Protein AF-A0A2E2WYE9-F1 (afdb_monomer)

Solvent-accessible surface area (backbone atoms only — not comparable to full-atom values): 9326 Å² total; per-residue (Å²): 140,67,88,74,77,68,63,58,45,78,46,73,46,96,88,70,49,75,46,76,48,35,42,72,56,52,25,68,76,68,72,50,95,60,62,65,81,77,67,80,80,72,63,53,68,22,22,77,49,75,68,83,72,83,58,70,44,36,25,30,53,32,15,28,46,72,69,54,46,51,49,45,43,57,40,13,55,72,73,75,37,54,60,48,56,38,39,53,51,14,30,51,52,48,38,51,53,33,59,74,57,74,62,66,63,64,71,58,87,77,58,86,47,81,32,86,47,71,46,70,30,81,31,34,44,93,75,45,44,40,62,38,47,52,49,45,8,62,46,28,71,41,36,45,19,33,32,41,49,55,20,32,54,51,43,38,50,51,46,52,53,38,52,74,70,75,97

Nearest PDB structures (foldseek):
  6oyf-assembly1_A  TM=3.005E-01  e=1.727E-01  Eleftheria terrae
  4zxw-assembly1_A  TM=5.023E-01  e=1.834E+00  Streptomyces globisporus
  6p4u-assembly1_A  TM=3.098E-01  e=2.879E-01  Eleftheria terrae
  4jn3-assembly1_A  TM=2.679E-01  e=2.092E-01  Streptomyces coelicolor A3(2)
  6p3i-assembly1_A  TM=2.869E-01  e=4.798E-01  Eleftheria terrae

pLDDT: mean 85.87, std 17.27, range [34.31, 98.69]

Radius of gyration: 19.69 Å; Cα contacts (8 Å, |Δi|>4): 242; chains: 1; bounding box: 48×43×60 Å

Foldseek 3Di:
DDLDQPQWDWDQDPVRDTDIDGQVVVCVVPVDPDGVSPDRPDAAAQQAHADPPDDQKHKHKFADAPVLVVLLCVLCVVVPHDSLRLLLVLLVVVLVVCVVVVVQAEADDFDDRPHPDIDMHMAGVVVCSSVSQVSQCVRHVHTSNRSSVVSSVVSSVVSVVVVVVVD

Sequence (167 aa):
DDGGRAVEVELRARDGNRFVVSGDRFRREFGLRSNWFGVAYGPPDAGSAFPDPQVDEYRVTTGYSVEDLASIQAAADHLQMTTPEFQRAAVWVVAFLVNLSGGATNPVDAPVVTGSEKVTTAYFAAAGDQQVMEQVAAGFGLNGAEAQAVSVTLLVFLVGLARAAGR

Secondary structure (DSSP, 8-state):
--S---SEEEEE-TTS-EEEEEHHHHHHHHT-SS-STT---SS-B-SSS--SS--SEEEEEEEE-HHHHHHHHHHHHHTT--HHHHHHHHHHHHHHHHHHTTT-----PPPP-B-SEEEEEEEEGGGTHHHHHHHHHHHHT--HHHHHHHHHHHHHHHHHHHHHTT-

Structure (mmCIF, N/CA/C/O backbone):
data_AF-A0A2E2WYE9-F1
#
_entry.id   AF-A0A2E2WYE9-F1
#
loop_
_atom_site.group_PDB
_atom_site.id
_atom_site.type_symbol
_atom_site.label_atom_id
_atom_site.label_alt_id
_atom_site.label_comp_id
_atom_site.label_asym_id
_atom_site.label_entity_id
_atom_site.label_seq_id
_atom_site.pdbx_PDB_ins_code
_atom_site.Cartn_x
_atom_site.Cartn_y
_atom_site.Cartn_z
_atom_site.occupancy
_atom_site.B_iso_or_equiv
_atom_site.auth_seq_id
_atom_site.auth_comp_id
_atom_site.auth_asym_id
_atom_site.auth_atom_id
_atom_site.pdbx_PDB_model_num
ATOM 1 N N . ASP A 1 1 ? -1.906 16.122 -11.188 1.00 38.25 1 ASP A N 1
ATOM 2 C CA . ASP A 1 1 ? -0.595 16.764 -11.062 1.00 38.25 1 ASP A CA 1
ATOM 3 C C . ASP A 1 1 ? 0.446 15.823 -10.532 1.00 38.25 1 ASP A C 1
ATOM 5 O O . ASP A 1 1 ? 0.305 15.325 -9.431 1.00 38.25 1 ASP A O 1
ATOM 9 N N . ASP A 1 2 ? 1.536 15.537 -11.208 1.00 36.12 2 ASP A N 1
ATOM 10 C CA . ASP A 1 2 ? 1.868 15.545 -12.626 1.00 36.12 2 ASP A CA 1
ATOM 11 C C . ASP A 1 2 ? 3.173 14.759 -12.600 1.00 36.12 2 ASP A C 1
ATOM 13 O O . ASP A 1 2 ? 4.111 15.172 -11.917 1.00 36.12 2 ASP A O 1
ATOM 17 N N . GLY A 1 3 ? 3.221 13.583 -13.233 1.00 34.31 3 GLY A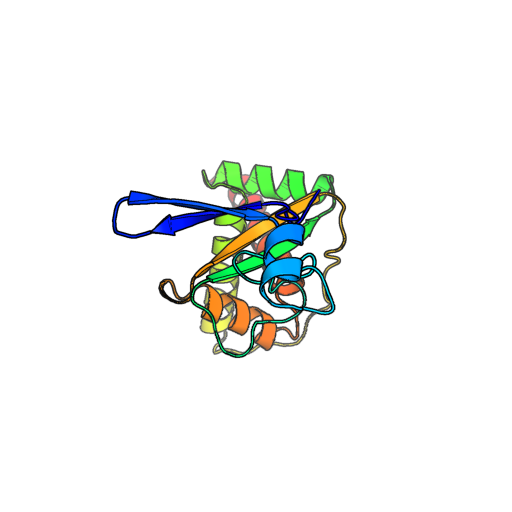 N 1
ATOM 18 C CA . GLY A 1 3 ? 4.491 12.893 -13.446 1.00 34.31 3 GLY A CA 1
ATOM 19 C C . GLY A 1 3 ? 5.407 13.891 -14.136 1.00 34.31 3 GLY A C 1
ATOM 20 O O . GLY A 1 3 ? 5.160 14.238 -15.292 1.00 34.31 3 GLY A O 1
ATOM 21 N N . GLY A 1 4 ? 6.340 14.457 -13.365 1.00 38.00 4 GLY A N 1
ATOM 22 C CA . GLY A 1 4 ? 6.997 15.710 -13.697 1.00 38.00 4 GLY A CA 1
ATOM 23 C C . GLY A 1 4 ? 7.644 15.587 -15.061 1.00 38.00 4 GLY A C 1
ATOM 24 O O . GLY A 1 4 ? 8.626 14.866 -15.226 1.00 38.00 4 GLY A O 1
ATOM 25 N N . ARG A 1 5 ? 7.064 16.260 -16.057 1.00 50.09 5 ARG A N 1
ATOM 26 C CA . ARG A 1 5 ? 7.632 16.321 -17.398 1.00 50.09 5 ARG A CA 1
ATOM 27 C C . ARG A 1 5 ? 8.907 17.136 -17.281 1.00 50.09 5 ARG A C 1
ATOM 29 O O . ARG A 1 5 ? 8.854 18.360 -17.186 1.00 50.09 5 ARG A O 1
ATOM 36 N N . ALA A 1 6 ? 10.046 16.461 -17.230 1.00 51.44 6 ALA A N 1
ATOM 37 C CA . ALA A 1 6 ? 11.320 17.147 -17.198 1.00 51.44 6 ALA A CA 1
ATOM 38 C C . ALA A 1 6 ? 11.529 17.813 -18.570 1.00 51.44 6 ALA A C 1
ATOM 40 O O . ALA A 1 6 ? 11.652 17.157 -19.600 1.00 51.44 6 ALA A O 1
ATOM 41 N N . VAL A 1 7 ? 11.475 19.144 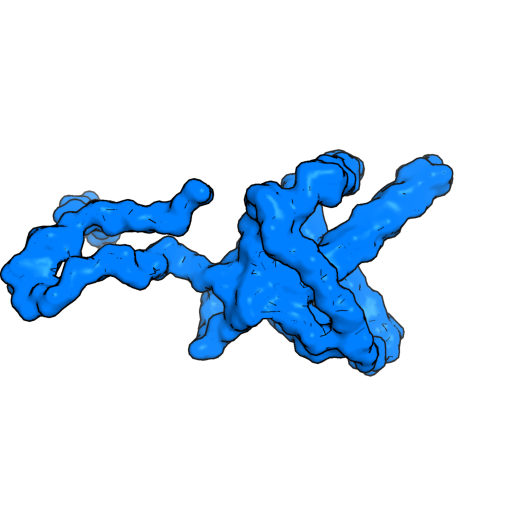-18.593 1.00 57.06 7 VAL A N 1
ATOM 42 C CA . VAL A 1 7 ? 11.802 19.959 -19.778 1.00 57.06 7 VAL A CA 1
ATOM 43 C C . VAL A 1 7 ? 13.324 20.095 -19.907 1.00 57.06 7 VAL A C 1
ATOM 45 O O . VAL A 1 7 ? 13.869 20.196 -21.010 1.00 57.06 7 VAL A O 1
ATOM 48 N N . GLU A 1 8 ? 14.005 20.021 -18.762 1.00 63.75 8 GLU A N 1
ATOM 49 C CA . GLU A 1 8 ? 15.445 20.126 -18.593 1.00 63.75 8 GLU A CA 1
ATOM 50 C C . GLU A 1 8 ? 15.918 19.095 -17.560 1.00 63.75 8 GLU A C 1
ATOM 52 O O . GLU A 1 8 ? 15.282 18.912 -16.521 1.00 63.75 8 GLU A O 1
ATOM 57 N N . VAL A 1 9 ? 17.030 18.416 -17.848 1.00 65.06 9 VAL A N 1
ATOM 58 C CA . VAL A 1 9 ? 17.722 17.529 -16.902 1.00 65.06 9 VAL A CA 1
ATOM 59 C C . VAL A 1 9 ? 19.055 18.160 -16.545 1.00 65.06 9 VAL A C 1
ATOM 61 O O . VAL A 1 9 ? 19.885 18.386 -17.426 1.00 65.06 9 VAL A O 1
ATOM 64 N N . GLU A 1 10 ? 19.284 18.418 -15.260 1.00 66.56 10 GLU A N 1
ATOM 65 C CA . GLU A 1 10 ? 20.613 18.766 -14.759 1.00 66.56 10 GLU A CA 1
ATOM 66 C C . GLU A 1 10 ? 21.382 17.476 -14.453 1.00 66.56 10 GLU A C 1
ATOM 68 O O . GLU A 1 10 ? 21.074 16.746 -13.511 1.00 66.56 10 GLU A O 1
ATOM 73 N N . LEU A 1 11 ? 22.392 17.186 -15.268 1.00 66.69 11 LEU A N 1
ATOM 74 C CA . LEU A 1 11 ? 23.319 16.087 -15.043 1.00 66.69 11 LEU A CA 1
ATOM 75 C C . LEU A 1 11 ? 24.523 16.618 -14.275 1.00 66.69 11 LEU A C 1
ATOM 77 O O . LEU A 1 11 ? 25.218 17.525 -14.739 1.00 66.69 11 LEU A O 1
ATOM 81 N N . ARG A 1 12 ? 24.788 16.032 -13.106 1.00 66.38 12 ARG A N 1
ATOM 82 C CA . ARG A 1 12 ? 25.970 16.347 -12.304 1.00 66.38 12 ARG A CA 1
ATOM 83 C C . ARG A 1 12 ? 27.026 15.269 -12.503 1.00 66.38 12 ARG A C 1
ATOM 85 O O . ARG A 1 12 ? 26.850 14.127 -12.084 1.00 66.38 12 ARG A O 1
ATOM 92 N N . ALA A 1 13 ? 28.121 15.638 -13.149 1.00 67.38 13 ALA A N 1
ATOM 93 C CA . ALA A 1 13 ? 29.269 14.769 -13.328 1.00 67.38 13 ALA A CA 1
ATOM 94 C C . ALA A 1 13 ? 30.062 14.634 -12.013 1.00 67.38 13 ALA A C 1
ATOM 96 O O . ALA A 1 13 ? 29.983 15.475 -11.111 1.00 67.38 13 ALA A O 1
ATOM 97 N N . ARG A 1 14 ? 30.823 13.537 -11.883 1.00 64.00 14 ARG A N 1
ATOM 98 C CA . ARG A 1 14 ? 31.614 13.222 -10.674 1.00 64.00 14 ARG A CA 1
ATOM 99 C C . ARG A 1 14 ? 32.715 14.248 -10.378 1.00 64.00 14 ARG A C 1
ATOM 101 O O . ARG A 1 14 ? 33.166 14.334 -9.244 1.00 64.00 14 ARG A O 1
ATOM 108 N N . ASP A 1 15 ? 33.119 15.020 -11.380 1.00 77.38 15 ASP A N 1
ATOM 109 C CA . ASP A 1 15 ? 34.065 16.139 -11.288 1.00 77.38 15 ASP A CA 1
ATOM 110 C C . ASP A 1 15 ? 33.416 17.443 -10.775 1.00 77.38 15 ASP A C 1
ATOM 112 O O . ASP A 1 15 ? 34.090 18.460 -10.628 1.00 77.38 15 ASP A O 1
ATOM 116 N N . GLY A 1 16 ? 32.112 17.424 -10.481 1.00 68.00 16 GLY A N 1
ATOM 117 C CA . GLY A 1 16 ? 31.356 18.584 -10.020 1.00 68.00 16 GLY A CA 1
ATOM 118 C C . GLY A 1 16 ? 30.780 19.446 -11.143 1.00 68.00 16 GLY A C 1
ATOM 119 O O . GLY A 1 16 ? 30.030 20.378 -10.836 1.00 68.00 16 GLY A O 1
ATOM 120 N N . ASN A 1 17 ? 31.059 19.122 -12.411 1.00 68.38 17 ASN A N 1
ATOM 121 C CA . ASN A 1 17 ? 30.474 19.822 -13.546 1.00 68.38 17 ASN A CA 1
ATOM 122 C C . ASN A 1 17 ? 28.975 19.538 -13.646 1.00 68.38 17 ASN A C 1
ATOM 124 O O . ASN A 1 17 ? 28.499 18.432 -13.381 1.00 68.38 17 ASN A O 1
ATOM 128 N N . ARG A 1 18 ? 28.225 20.568 -14.032 1.00 68.50 18 ARG A N 1
ATOM 129 C CA . ARG A 1 18 ? 26.775 20.510 -14.215 1.00 68.50 18 ARG A CA 1
ATOM 130 C C . ARG A 1 18 ? 26.467 20.808 -15.667 1.00 68.50 18 ARG A C 1
ATOM 132 O O . ARG A 1 18 ? 26.916 21.825 -16.194 1.00 68.50 18 ARG A O 1
ATOM 139 N N . PHE A 1 19 ? 25.686 19.943 -16.293 1.00 65.62 19 PHE A N 1
ATOM 140 C CA . PHE A 1 19 ? 25.225 20.137 -17.659 1.00 65.62 19 PHE A CA 1
ATOM 141 C C . PHE A 1 19 ? 23.707 20.084 -17.672 1.00 65.62 19 PHE A C 1
ATOM 143 O O . PHE A 1 19 ? 23.114 19.110 -17.217 1.00 65.62 19 PHE A O 1
ATOM 150 N N . VAL A 1 20 ? 23.085 21.140 -18.192 1.00 64.19 20 VAL A N 1
ATOM 151 C CA . VAL A 1 20 ? 21.636 21.193 -18.379 1.00 64.19 20 VAL A CA 1
ATOM 152 C C . VAL A 1 20 ? 21.325 20.717 -19.791 1.00 64.19 20 VAL A C 1
ATOM 154 O O . VAL A 1 20 ? 21.721 21.346 -20.778 1.00 64.19 20 VAL A O 1
ATOM 157 N N . VAL A 1 21 ? 20.630 19.588 -19.887 1.00 63.66 21 VAL A N 1
ATOM 158 C CA . VAL A 1 21 ? 20.176 19.010 -21.150 1.00 63.66 21 VAL A CA 1
ATOM 159 C C . VAL A 1 21 ? 18.690 19.302 -21.299 1.00 63.66 21 VAL A C 1
ATOM 161 O O . VAL A 1 21 ? 17.862 18.726 -20.596 1.00 63.66 21 VAL A O 1
ATOM 164 N N . SER A 1 22 ? 18.342 20.194 -22.226 1.00 65.19 22 SER A N 1
ATOM 165 C CA . SER A 1 22 ? 16.951 20.391 -22.640 1.00 65.19 22 SER A CA 1
ATOM 166 C C . SER A 1 22 ? 16.592 19.436 -23.776 1.00 65.19 22 SER A C 1
ATOM 168 O O . SER A 1 22 ? 17.438 19.075 -24.606 1.00 65.19 22 SER A O 1
ATOM 170 N N . GLY A 1 23 ? 15.326 19.020 -23.847 1.00 60.94 23 GLY A N 1
ATOM 171 C CA . GLY A 1 23 ? 14.906 18.059 -24.871 1.00 60.94 23 GLY A CA 1
ATOM 172 C C . GLY A 1 23 ? 15.011 18.515 -26.305 1.00 60.94 23 GLY A C 1
ATOM 173 O O . GLY A 1 23 ? 15.354 17.707 -27.170 1.00 60.94 23 GLY A O 1
ATOM 174 N N . ASP A 1 24 ? 14.861 19.809 -26.550 1.00 63.78 24 ASP A N 1
ATOM 175 C CA . ASP A 1 24 ? 15.048 20.354 -27.886 1.00 63.78 24 ASP A CA 1
ATOM 176 C C . ASP A 1 24 ? 16.516 20.416 -28.316 1.00 63.78 24 ASP A C 1
ATOM 178 O O . ASP A 1 24 ? 16.805 20.244 -29.505 1.00 63.78 24 ASP A O 1
ATOM 182 N N . ARG A 1 25 ? 17.446 20.635 -27.374 1.00 62.38 25 ARG A N 1
ATOM 183 C CA . ARG A 1 25 ? 18.887 20.685 -27.665 1.00 62.38 25 ARG A CA 1
ATOM 184 C C . ARG A 1 25 ? 19.426 19.295 -27.985 1.00 62.38 25 ARG A C 1
ATOM 186 O O . ARG A 1 25 ? 20.051 19.122 -29.027 1.00 62.38 25 ARG A O 1
ATOM 193 N N . PHE A 1 26 ? 19.086 18.307 -27.157 1.00 60.66 26 PHE A N 1
ATOM 194 C CA . PHE A 1 26 ? 19.488 16.914 -27.358 1.00 60.66 26 PHE A CA 1
ATOM 195 C C . PHE A 1 26 ? 18.944 16.339 -28.674 1.00 60.66 26 PHE A C 1
ATOM 197 O O . PHE A 1 26 ? 19.686 15.731 -29.442 1.00 60.66 26 PHE A O 1
ATOM 204 N N . ARG A 1 27 ? 17.669 16.605 -29.005 1.00 66.62 27 ARG A N 1
ATOM 205 C CA . ARG A 1 27 ? 17.093 16.194 -30.297 1.00 66.62 27 ARG A CA 1
ATOM 206 C C . ARG A 1 27 ? 17.928 16.699 -31.474 1.00 66.62 27 ARG A C 1
ATOM 208 O O . ARG A 1 27 ? 18.189 15.946 -32.408 1.00 66.62 27 ARG A O 1
ATOM 215 N N . ARG A 1 28 ? 18.299 17.982 -31.441 1.00 63.19 28 ARG A N 1
ATOM 216 C CA . ARG A 1 28 ? 19.007 18.651 -32.537 1.00 63.19 28 ARG A CA 1
ATOM 217 C C . ARG A 1 28 ? 20.449 18.156 -32.673 1.00 63.19 28 ARG A C 1
ATOM 219 O O . ARG A 1 28 ? 20.936 18.046 -33.790 1.00 63.19 28 ARG A O 1
ATOM 226 N N . GLU A 1 29 ? 21.091 17.838 -31.553 1.00 64.44 29 GLU A N 1
ATOM 227 C CA . GLU A 1 29 ? 22.465 17.329 -31.500 1.00 64.44 29 GLU A CA 1
ATOM 228 C C . GLU A 1 29 ? 22.578 15.870 -31.972 1.00 64.44 29 GLU A C 1
ATOM 230 O O . GLU A 1 29 ? 23.530 15.528 -32.668 1.00 64.44 29 GLU A O 1
ATOM 235 N N . PHE A 1 30 ? 21.575 15.031 -31.684 1.00 59.19 30 PHE A N 1
ATOM 236 C CA . PHE A 1 30 ? 21.597 13.594 -32.000 1.00 59.19 30 PHE A CA 1
ATOM 237 C C . PHE A 1 30 ? 20.658 13.172 -33.146 1.00 59.19 30 PHE A C 1
ATOM 239 O O . PHE A 1 30 ? 20.489 11.981 -33.400 1.00 59.19 30 PHE A O 1
ATOM 246 N N . GLY A 1 31 ? 20.032 14.121 -33.849 1.00 55.06 31 GLY A N 1
ATOM 247 C CA . GLY A 1 31 ? 19.204 13.840 -35.032 1.00 55.06 31 GLY A CA 1
ATOM 248 C C . GLY A 1 31 ? 17.969 12.970 -34.758 1.00 55.06 31 GLY A C 1
ATOM 249 O O . GLY A 1 31 ? 17.511 12.241 -35.639 1.00 55.06 31 GLY A O 1
ATOM 250 N N . LEU A 1 32 ? 17.435 13.015 -33.535 1.00 62.53 32 LEU A N 1
ATOM 251 C CA . LEU A 1 32 ? 16.320 12.163 -33.122 1.00 62.53 32 LEU A CA 1
ATOM 252 C C . LEU A 1 32 ? 14.987 12.649 -33.709 1.00 62.53 32 LEU A C 1
ATOM 254 O O . LEU A 1 32 ? 14.733 13.846 -33.844 1.00 62.53 32 LEU A O 1
ATOM 258 N N . ARG A 1 33 ? 14.096 11.704 -34.033 1.00 53.69 33 ARG A N 1
ATOM 259 C CA . ARG A 1 33 ? 12.768 12.002 -34.609 1.00 53.69 33 ARG A CA 1
ATOM 260 C C . ARG A 1 33 ? 11.743 12.491 -33.581 1.00 53.69 33 ARG A C 1
ATOM 262 O O . ARG A 1 33 ? 10.747 13.096 -33.969 1.00 53.69 33 ARG A O 1
ATOM 269 N N . SER A 1 34 ? 11.993 12.270 -32.292 1.00 55.44 34 SER A N 1
ATOM 270 C CA . SER A 1 34 ? 11.086 12.632 -31.201 1.00 55.44 34 SER A CA 1
ATOM 271 C C . SER A 1 34 ? 11.862 13.267 -30.055 1.00 55.44 34 SER A C 1
ATOM 273 O O . SER A 1 34 ? 12.982 12.862 -29.749 1.00 55.44 34 SER A O 1
ATOM 275 N N . ASN A 1 35 ? 11.259 14.271 -29.423 1.00 53.59 35 ASN A N 1
ATOM 276 C CA . ASN A 1 35 ? 11.748 14.800 -28.156 1.00 53.59 35 ASN A CA 1
ATOM 277 C C . ASN A 1 35 ? 11.518 13.742 -27.062 1.00 53.59 35 ASN A C 1
ATOM 279 O O . ASN A 1 35 ? 10.502 13.048 -27.087 1.00 53.59 35 ASN A O 1
ATOM 283 N N . TRP A 1 36 ? 12.429 13.626 -26.092 1.00 52.66 36 TRP A N 1
ATOM 284 C CA . TRP A 1 36 ? 12.371 12.630 -25.007 1.00 52.66 36 TRP A CA 1
ATOM 285 C C . TRP A 1 36 ? 11.244 12.872 -23.983 1.00 52.66 36 TRP A C 1
ATOM 287 O O . TRP A 1 36 ? 11.249 12.285 -22.909 1.00 52.66 36 TRP A O 1
ATOM 297 N N . PHE A 1 37 ? 10.230 13.672 -24.328 1.00 46.69 37 PHE A N 1
ATOM 298 C CA . PHE A 1 37 ? 9.075 14.033 -23.497 1.00 46.69 37 PHE A CA 1
ATOM 299 C C . PHE A 1 37 ? 8.225 12.846 -22.997 1.00 46.69 37 PHE A C 1
ATOM 301 O O . PHE A 1 37 ? 7.263 13.064 -22.266 1.00 46.69 37 PHE A O 1
ATOM 308 N N . GLY A 1 38 ? 8.539 11.614 -23.408 1.00 45.62 38 GLY A N 1
ATOM 309 C CA . GLY A 1 38 ? 7.903 10.382 -22.936 1.00 45.62 38 GLY A CA 1
ATOM 310 C C . GLY A 1 38 ? 8.755 9.547 -21.975 1.00 45.62 38 GLY A C 1
ATOM 311 O O . GLY A 1 38 ? 8.315 8.473 -21.581 1.00 45.62 38 GLY A O 1
ATOM 312 N N . VAL A 1 39 ? 9.965 9.988 -21.611 1.00 45.78 39 VAL A N 1
ATOM 313 C CA . VAL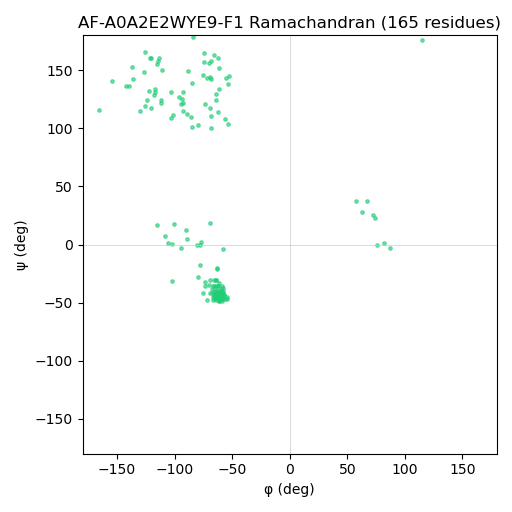 A 1 39 ? 10.782 9.269 -20.626 1.00 45.78 39 VAL A CA 1
ATOM 314 C C . VAL A 1 39 ? 10.270 9.629 -19.235 1.00 45.78 39 VAL A C 1
ATOM 316 O O . VAL A 1 39 ? 10.538 10.717 -18.727 1.00 45.78 39 VAL A O 1
ATOM 319 N N . ALA A 1 40 ? 9.510 8.718 -18.628 1.00 50.12 40 ALA A N 1
ATOM 320 C CA . ALA A 1 40 ? 9.215 8.784 -17.205 1.00 50.12 40 ALA A CA 1
ATOM 321 C C . ALA A 1 40 ? 10.542 8.655 -16.443 1.00 50.12 40 ALA A C 1
ATOM 323 O O . ALA A 1 40 ? 11.221 7.635 -16.534 1.00 50.12 40 ALA A O 1
ATOM 324 N N . TYR A 1 41 ? 10.947 9.721 -15.754 1.00 54.56 41 TYR A N 1
ATOM 325 C CA . TYR A 1 41 ? 12.125 9.707 -14.897 1.00 54.56 41 TYR A CA 1
ATOM 326 C C . TYR A 1 41 ? 11.707 9.361 -13.467 1.00 54.56 41 TYR A C 1
ATOM 328 O O . TYR A 1 41 ? 10.787 9.972 -12.922 1.00 54.56 41 TYR A O 1
ATOM 336 N N . GLY A 1 42 ? 12.408 8.404 -12.861 1.00 70.06 42 GLY A N 1
ATOM 337 C CA . GLY A 1 42 ? 12.140 7.909 -11.514 1.00 70.06 42 GLY A CA 1
ATOM 338 C C . GLY A 1 42 ? 11.701 6.441 -11.491 1.00 70.06 42 GLY A C 1
ATOM 339 O O . GLY A 1 42 ? 11.576 5.818 -12.545 1.00 70.06 42 GLY A O 1
ATOM 340 N N . PRO A 1 43 ? 11.506 5.879 -10.289 1.00 85.81 43 PRO A N 1
ATOM 341 C CA . PRO A 1 43 ? 11.014 4.517 -10.107 1.00 85.81 43 PRO A CA 1
ATOM 342 C C . PRO A 1 43 ? 9.700 4.293 -10.874 1.00 85.81 43 PRO A C 1
ATOM 344 O O . PRO A 1 43 ? 8.844 5.186 -10.848 1.00 85.81 43 PRO A O 1
ATOM 347 N N . PRO A 1 44 ? 9.516 3.141 -11.543 1.00 90.62 44 PRO A N 1
ATOM 348 C CA . PRO A 1 44 ? 8.273 2.835 -12.244 1.00 90.62 44 PRO A CA 1
ATOM 349 C C . PRO A 1 44 ? 7.088 2.783 -11.272 1.00 90.62 44 PRO A C 1
ATOM 351 O O . PRO A 1 44 ? 7.250 2.449 -10.097 1.00 90.62 44 PRO A O 1
ATOM 354 N N . ASP A 1 45 ? 5.894 3.097 -11.773 1.00 93.50 45 ASP A N 1
ATOM 355 C CA . ASP A 1 45 ? 4.644 2.911 -11.035 1.00 93.50 45 ASP A CA 1
ATOM 356 C C . ASP A 1 45 ? 4.092 1.506 -11.308 1.00 93.50 45 ASP A C 1
ATOM 358 O O . ASP A 1 45 ? 3.678 1.190 -12.424 1.00 93.50 45 ASP A O 1
ATOM 362 N N . ALA A 1 46 ? 4.106 0.670 -10.278 1.00 96.62 46 ALA A N 1
ATOM 363 C CA . ALA A 1 46 ? 3.643 -0.706 -10.271 1.00 96.62 46 ALA A CA 1
ATOM 364 C C . ALA A 1 46 ? 2.155 -0.846 -9.903 1.00 96.62 46 ALA A C 1
ATOM 366 O O . ALA A 1 46 ? 1.688 -1.948 -9.616 1.00 96.62 46 ALA A O 1
ATOM 367 N N . GLY A 1 47 ? 1.392 0.254 -9.886 1.00 96.12 47 GLY A N 1
ATOM 368 C CA . GLY A 1 47 ? -0.023 0.227 -9.521 1.00 96.12 47 GLY A CA 1
ATOM 369 C C . GLY A 1 47 ? -0.865 -0.696 -10.406 1.00 96.12 47 GLY A C 1
ATOM 370 O O . GLY A 1 47 ? -1.738 -1.385 -9.895 1.00 96.12 47 GLY A O 1
ATOM 371 N N . SER A 1 48 ? -0.575 -0.761 -11.710 1.00 95.88 48 SER A N 1
ATOM 372 C CA . SER A 1 48 ? -1.324 -1.598 -12.668 1.00 95.88 48 SER A CA 1
ATOM 373 C C . SER A 1 48 ? -0.617 -2.898 -13.057 1.00 95.88 48 SER A C 1
ATOM 375 O O . SER A 1 48 ? -1.284 -3.895 -13.320 1.00 95.88 48 SER A O 1
ATOM 377 N N . ALA A 1 49 ? 0.716 -2.904 -13.088 1.00 96.00 49 ALA A N 1
ATOM 378 C CA . ALA A 1 49 ? 1.526 -4.072 -13.410 1.00 96.00 49 ALA A CA 1
ATOM 379 C C . ALA A 1 49 ? 2.907 -3.944 -12.763 1.00 96.00 49 ALA A C 1
ATOM 381 O O . ALA A 1 49 ? 3.490 -2.860 -12.765 1.00 96.00 49 ALA A O 1
ATOM 382 N N . PHE A 1 50 ? 3.438 -5.049 -12.243 1.00 96.88 50 PHE A N 1
ATOM 383 C CA . PHE A 1 50 ? 4.782 -5.068 -11.672 1.00 96.88 50 PHE A CA 1
ATOM 384 C C . PHE A 1 50 ? 5.855 -4.976 -12.770 1.00 96.88 50 PHE A C 1
ATOM 386 O O . PHE A 1 50 ? 5.661 -5.531 -13.855 1.00 96.88 50 PHE A O 1
ATOM 393 N N . PRO A 1 51 ? 6.977 -4.274 -12.523 1.00 92.56 51 PRO A N 1
ATOM 394 C CA . PRO A 1 51 ? 8.095 -4.228 -13.460 1.00 92.56 51 PRO A CA 1
ATOM 395 C C . PRO A 1 51 ? 8.707 -5.615 -13.694 1.00 92.56 51 PRO A C 1
ATOM 397 O O . PRO A 1 51 ? 9.004 -6.332 -12.743 1.00 92.56 51 PRO A O 1
ATOM 400 N N . ASP A 1 52 ? 8.958 -5.949 -14.960 1.00 89.38 52 ASP A N 1
ATOM 401 C CA . ASP A 1 52 ? 9.736 -7.118 -15.377 1.00 89.38 52 ASP A CA 1
ATOM 402 C C . ASP A 1 52 ? 10.802 -6.657 -16.392 1.00 89.38 52 ASP A C 1
ATOM 404 O O . ASP A 1 52 ? 10.441 -6.151 -17.464 1.00 89.38 52 ASP A O 1
ATOM 408 N N . PRO A 1 53 ? 12.110 -6.743 -16.072 1.00 89.44 53 PRO A N 1
ATOM 409 C CA . PRO A 1 53 ? 12.706 -7.367 -14.883 1.00 89.44 53 PRO A CA 1
ATOM 410 C C . PRO A 1 53 ? 12.529 -6.554 -13.590 1.00 89.44 53 PRO A C 1
ATOM 412 O O . PRO A 1 53 ? 12.239 -5.357 -13.625 1.00 89.44 53 PRO A O 1
ATOM 415 N N . GLN A 1 54 ? 12.772 -7.208 -12.447 1.00 87.75 54 GLN A N 1
ATOM 416 C CA . GLN A 1 54 ? 12.769 -6.574 -11.124 1.00 87.75 54 GLN A CA 1
ATOM 417 C C . GLN A 1 54 ? 13.741 -5.377 -11.059 1.00 87.75 54 GLN A C 1
ATOM 419 O O . GLN A 1 54 ? 14.831 -5.405 -11.636 1.00 87.75 54 GLN A O 1
ATOM 424 N N . VAL A 1 55 ? 13.349 -4.334 -10.322 1.00 91.56 55 VAL A N 1
ATOM 425 C CA . VAL A 1 55 ? 14.080 -3.065 -10.150 1.00 91.56 55 VAL A CA 1
ATOM 426 C C . VAL A 1 55 ? 14.389 -2.793 -8.675 1.00 91.56 55 VAL A C 1
ATOM 428 O O . VAL A 1 55 ? 13.705 -3.307 -7.797 1.00 91.56 55 VAL A O 1
ATOM 431 N N . ASP A 1 56 ? 15.361 -1.927 -8.376 1.00 93.38 56 ASP A N 1
ATOM 432 C CA . ASP A 1 56 ? 15.739 -1.603 -6.986 1.00 93.38 56 ASP A CA 1
ATOM 433 C C . ASP A 1 56 ? 14.599 -0.947 -6.179 1.00 93.38 56 ASP A C 1
ATOM 435 O O . ASP A 1 56 ? 14.433 -1.202 -4.982 1.00 93.38 56 ASP A O 1
ATOM 439 N N . GLU A 1 57 ? 13.796 -0.113 -6.843 1.00 94.19 57 GLU A N 1
ATOM 440 C CA . GLU A 1 57 ? 12.621 0.569 -6.297 1.00 94.19 57 GLU A CA 1
ATOM 441 C C . GLU A 1 57 ? 11.532 0.608 -7.372 1.00 94.19 57 GLU A C 1
ATOM 443 O O . GLU A 1 57 ? 11.803 0.962 -8.521 1.00 94.19 57 GLU A O 1
ATOM 448 N N . TYR A 1 58 ? 10.294 0.327 -6.977 1.00 95.00 58 TYR A N 1
ATOM 449 C CA . TYR A 1 58 ? 9.113 0.797 -7.692 1.00 95.00 58 TYR A CA 1
ATOM 450 C C . TYR A 1 58 ? 8.202 1.537 -6.716 1.00 95.00 58 TYR A C 1
ATOM 452 O O . TYR A 1 58 ? 8.351 1.452 -5.493 1.00 95.00 58 TYR A O 1
ATOM 460 N N . ARG A 1 59 ? 7.239 2.275 -7.255 1.00 96.38 59 ARG A N 1
ATOM 461 C CA . ARG A 1 59 ? 6.203 2.947 -6.472 1.00 96.38 59 ARG A CA 1
ATOM 462 C C . ARG A 1 59 ? 4.844 2.370 -6.805 1.00 96.38 59 ARG A C 1
ATOM 464 O O . ARG A 1 59 ? 4.658 1.847 -7.888 1.00 96.38 59 ARG A O 1
ATOM 471 N N . VAL A 1 60 ? 3.899 2.470 -5.888 1.00 97.62 60 VAL A N 1
ATOM 472 C CA . VAL A 1 60 ? 2.493 2.164 -6.148 1.00 97.62 60 VAL A CA 1
ATOM 473 C C . VAL A 1 60 ? 1.698 3.419 -5.856 1.00 97.62 60 VAL A C 1
ATOM 475 O O . VAL A 1 60 ? 1.693 3.896 -4.718 1.00 97.62 60 VAL A O 1
ATOM 478 N N . THR A 1 61 ? 1.033 3.957 -6.877 1.00 97.00 61 THR A N 1
ATOM 479 C CA . THR A 1 61 ? 0.036 5.011 -6.689 1.00 97.00 61 THR A CA 1
ATOM 480 C C . THR A 1 61 ? -1.356 4.394 -6.595 1.00 97.00 61 THR A C 1
ATOM 482 O O . THR A 1 61 ? -1.823 3.729 -7.515 1.00 97.00 61 THR A O 1
ATOM 485 N N . THR A 1 62 ? -2.042 4.626 -5.477 1.00 97.69 62 THR A N 1
ATOM 486 C CA . THR A 1 62 ? -3.429 4.184 -5.251 1.00 97.69 62 THR A CA 1
ATOM 487 C C . THR A 1 62 ? -4.333 5.396 -5.068 1.00 97.69 62 THR A C 1
ATOM 489 O O . THR A 1 62 ? -3.973 6.326 -4.345 1.00 97.69 62 THR A O 1
ATOM 492 N N . GLY A 1 63 ? -5.485 5.400 -5.744 1.00 97.50 63 GLY A N 1
ATOM 493 C CA . GLY A 1 63 ? -6.509 6.432 -5.603 1.00 97.50 63 GLY A CA 1
ATOM 494 C C . GLY A 1 63 ? -7.602 6.015 -4.621 1.00 97.50 63 GLY A C 1
ATOM 495 O O . GLY A 1 63 ? -8.220 4.969 -4.802 1.00 97.50 63 GLY A O 1
ATOM 496 N N . TYR A 1 64 ? -7.876 6.861 -3.633 1.00 97.25 64 TYR A N 1
ATOM 497 C CA . TYR A 1 64 ? -8.898 6.668 -2.603 1.00 97.25 64 TYR A CA 1
ATOM 498 C C . TYR A 1 64 ? -10.018 7.707 -2.727 1.00 97.25 64 TYR A C 1
ATOM 500 O O . TYR A 1 64 ? -9.832 8.778 -3.319 1.00 97.25 64 TYR A O 1
ATOM 508 N N . SER A 1 65 ? -11.193 7.396 -2.174 1.00 97.75 65 SER A N 1
ATOM 509 C CA . SER A 1 65 ? -12.180 8.439 -1.877 1.00 97.75 65 SER A CA 1
ATOM 510 C C . SER A 1 65 ? -11.637 9.379 -0.790 1.00 97.75 65 SER A C 1
ATOM 512 O O . SER A 1 65 ? -10.686 9.043 -0.077 1.00 97.75 65 SER A O 1
ATOM 514 N N . VAL A 1 66 ? -12.238 10.563 -0.656 1.00 97.69 66 VAL A N 1
ATOM 515 C CA . VAL A 1 66 ? -11.856 11.525 0.392 1.00 97.69 66 VAL A CA 1
ATOM 516 C C . VAL A 1 66 ? -12.085 10.916 1.778 1.00 97.69 66 VAL A C 1
ATOM 518 O O . VAL A 1 66 ? -11.249 11.053 2.671 1.00 97.69 66 VAL A O 1
ATOM 521 N N . GLU A 1 67 ? -13.194 10.198 1.944 1.00 97.31 67 GLU A N 1
ATOM 522 C CA . GLU A 1 67 ? -13.588 9.542 3.188 1.00 97.31 67 GLU A CA 1
ATOM 523 C C . GLU A 1 67 ? -12.652 8.380 3.553 1.00 97.31 67 GLU A C 1
ATOM 525 O O . GLU A 1 67 ? -12.248 8.242 4.715 1.00 97.31 67 GLU A O 1
ATOM 530 N N . ASP A 1 68 ? -12.264 7.569 2.564 1.00 97.44 68 ASP A N 1
ATOM 531 C CA . ASP A 1 68 ? -11.319 6.472 2.774 1.00 97.44 68 ASP A CA 1
ATOM 532 C C . ASP A 1 68 ? -9.939 7.014 3.143 1.00 97.44 68 ASP A C 1
ATOM 534 O O . ASP A 1 68 ? -9.351 6.555 4.125 1.00 97.44 68 ASP A O 1
ATOM 538 N N . LEU A 1 69 ? -9.431 8.028 2.426 1.00 98.00 69 LEU A N 1
ATOM 539 C CA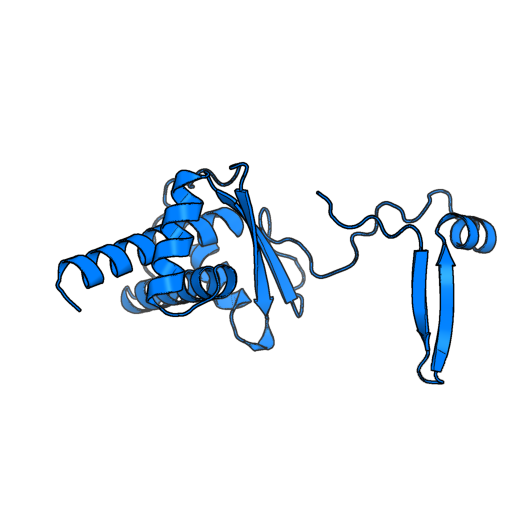 . LEU A 1 69 ? -8.127 8.607 2.755 1.00 98.00 69 LEU A CA 1
ATOM 540 C C . LEU A 1 69 ? -8.121 9.211 4.164 1.00 98.00 69 LEU A C 1
ATOM 542 O O . LEU A 1 69 ? -7.162 8.993 4.905 1.00 98.00 69 LEU A O 1
ATOM 546 N N . ALA A 1 70 ? -9.189 9.904 4.566 1.00 98.25 70 ALA A N 1
ATOM 547 C CA . ALA A 1 70 ? -9.307 10.443 5.920 1.00 98.25 70 ALA A CA 1
ATOM 548 C C . ALA A 1 70 ? -9.255 9.332 6.987 1.00 98.25 70 ALA A C 1
ATOM 550 O O . ALA A 1 70 ? -8.582 9.476 8.012 1.00 98.25 70 ALA A O 1
ATOM 551 N N . SER A 1 71 ? -9.909 8.195 6.731 1.00 98.12 71 SER A N 1
ATOM 552 C CA . SER A 1 71 ? -9.883 7.030 7.627 1.00 98.12 71 SER A CA 1
ATOM 553 C C . SER A 1 71 ? -8.488 6.401 7.711 1.00 98.12 71 SER A C 1
ATOM 555 O O . SER A 1 71 ? -8.029 6.044 8.799 1.00 98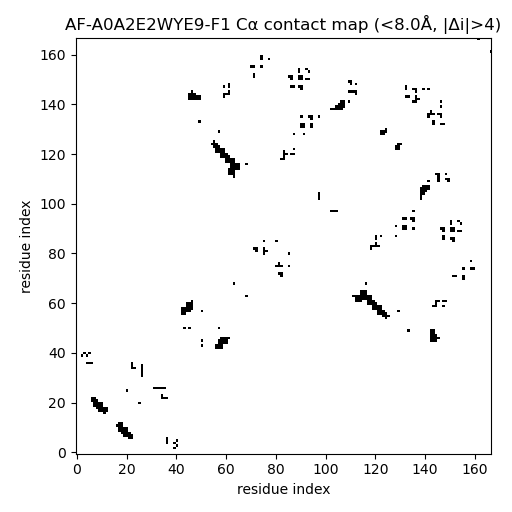.12 71 SER A O 1
ATOM 557 N N . ILE A 1 72 ? -7.786 6.314 6.578 1.00 98.50 72 ILE A N 1
ATOM 558 C CA . ILE A 1 72 ? -6.408 5.813 6.501 1.00 98.50 72 ILE A CA 1
ATOM 559 C C . ILE A 1 72 ? -5.459 6.737 7.266 1.00 98.50 72 ILE A C 1
ATOM 561 O O . ILE A 1 72 ? -4.653 6.256 8.059 1.00 98.50 72 ILE A O 1
ATOM 565 N N . GLN A 1 73 ? -5.565 8.053 7.075 1.00 98.56 73 GLN A N 1
ATOM 566 C CA . GLN A 1 73 ? -4.752 9.042 7.786 1.00 98.56 73 GLN A CA 1
ATOM 567 C C . GLN A 1 73 ? -4.986 8.970 9.295 1.00 98.56 73 GLN A C 1
ATOM 569 O O . GLN A 1 73 ? -4.031 8.854 10.054 1.00 98.56 73 GLN A O 1
ATOM 574 N N . ALA A 1 74 ? -6.245 8.907 9.735 1.00 98.19 74 ALA A N 1
ATOM 575 C CA . ALA A 1 74 ? -6.566 8.784 11.153 1.00 98.19 74 ALA A CA 1
ATOM 576 C C . ALA A 1 74 ? -6.019 7.489 11.786 1.00 98.19 74 ALA A C 1
ATOM 578 O O . ALA A 1 74 ? -5.691 7.482 12.979 1.00 98.19 74 ALA A O 1
ATOM 579 N N . ALA A 1 75 ? -5.947 6.390 11.026 1.00 98.38 75 ALA A N 1
ATOM 580 C CA . ALA A 1 75 ? -5.340 5.136 11.469 1.00 98.38 75 ALA A CA 1
ATOM 581 C C . ALA A 1 75 ? -3.802 5.207 11.479 1.00 98.38 75 ALA A C 1
ATOM 583 O O . ALA A 1 75 ? -3.186 4.755 12.443 1.00 98.38 75 ALA A O 1
ATOM 584 N N . ALA A 1 76 ? -3.191 5.819 10.462 1.00 98.31 76 ALA A N 1
ATOM 585 C CA . ALA A 1 76 ? -1.751 6.057 10.396 1.00 98.31 76 ALA A CA 1
ATOM 586 C C . ALA A 1 76 ? -1.271 6.935 11.563 1.00 98.31 76 ALA A C 1
ATOM 588 O O . ALA A 1 76 ? -0.339 6.556 12.274 1.00 98.31 76 ALA A O 1
ATOM 589 N N . ASP A 1 77 ? -1.990 8.025 11.847 1.00 98.00 77 ASP A N 1
ATOM 590 C CA . ASP A 1 77 ? -1.726 8.922 12.976 1.00 98.00 77 ASP A CA 1
ATOM 591 C C . ASP A 1 77 ? -1.794 8.187 14.319 1.00 98.00 77 ASP A C 1
ATOM 593 O O . ASP A 1 77 ? -1.005 8.461 15.224 1.00 98.00 77 ASP A O 1
ATOM 597 N N . HIS A 1 78 ? -2.704 7.211 14.455 1.00 96.00 78 HIS A N 1
ATOM 598 C CA . HIS A 1 78 ? -2.781 6.380 15.659 1.00 96.00 78 HIS A CA 1
ATOM 599 C C . HIS A 1 78 ? -1.471 5.656 15.951 1.00 96.00 78 HIS A C 1
ATOM 601 O O . HIS A 1 78 ? -1.053 5.567 17.102 1.00 96.00 78 HIS A O 1
ATOM 607 N N . LEU A 1 79 ? -0.873 5.110 14.893 1.00 96.62 79 LEU A N 1
ATOM 608 C CA . LEU A 1 79 ? 0.347 4.321 14.944 1.00 96.62 79 LEU A CA 1
ATOM 609 C C . LEU A 1 79 ? 1.597 5.195 14.800 1.00 96.62 79 LEU A C 1
ATOM 611 O O . LEU A 1 79 ? 2.700 4.658 14.747 1.00 96.62 79 LEU A O 1
ATOM 615 N N . GLN A 1 80 ? 1.430 6.523 14.750 1.00 97.81 80 GLN A N 1
ATOM 616 C CA . GLN A 1 80 ? 2.505 7.498 14.564 1.00 97.81 80 GLN A CA 1
ATOM 617 C C . GLN A 1 80 ? 3.302 7.259 13.271 1.00 97.81 80 GLN A C 1
ATOM 619 O O . GLN A 1 80 ? 4.521 7.421 13.240 1.00 97.81 80 GLN A O 1
ATOM 624 N N . MET A 1 81 ? 2.604 6.861 12.207 1.00 98.00 81 MET A N 1
ATOM 625 C CA . MET A 1 81 ? 3.166 6.595 10.884 1.00 98.00 81 MET A CA 1
ATOM 626 C C . MET A 1 81 ? 2.703 7.650 9.883 1.00 98.00 81 MET A C 1
ATOM 628 O O . MET A 1 81 ? 1.583 8.154 9.959 1.00 98.00 81 MET A O 1
ATOM 632 N N . THR A 1 82 ? 3.527 7.925 8.876 1.00 97.81 82 THR A N 1
ATOM 633 C CA . THR A 1 82 ? 3.051 8.603 7.665 1.00 97.81 82 THR A CA 1
ATOM 634 C C . THR A 1 82 ? 2.103 7.689 6.879 1.00 97.81 82 THR A C 1
ATOM 636 O O . THR A 1 82 ? 2.158 6.462 6.995 1.00 97.81 82 THR A O 1
ATOM 639 N N . THR A 1 83 ? 1.247 8.257 6.023 1.00 97.94 83 THR A N 1
ATOM 640 C CA . THR A 1 83 ? 0.347 7.452 5.179 1.00 97.94 83 THR A CA 1
ATOM 641 C C . THR A 1 83 ? 1.100 6.411 4.332 1.00 97.94 83 THR A C 1
ATOM 643 O O . THR A 1 83 ? 0.685 5.253 4.351 1.00 97.94 83 THR A O 1
ATOM 646 N N . PRO A 1 84 ? 2.222 6.730 3.651 1.00 97.12 84 PRO A N 1
ATOM 647 C CA . PRO A 1 84 ? 2.976 5.722 2.901 1.00 97.12 84 PRO A CA 1
ATOM 648 C C . PRO A 1 84 ? 3.591 4.613 3.766 1.00 97.12 84 PRO A C 1
ATOM 650 O O . PRO A 1 84 ? 3.645 3.457 3.346 1.00 97.12 84 PRO A O 1
ATOM 653 N N . GLU A 1 85 ? 4.050 4.933 4.980 1.00 97.81 85 GLU A N 1
ATOM 654 C CA . GLU A 1 85 ? 4.552 3.924 5.925 1.00 97.81 85 GLU A CA 1
ATOM 655 C C . GLU A 1 85 ? 3.430 2.992 6.383 1.00 97.81 85 GLU A C 1
ATOM 657 O O . GLU A 1 85 ? 3.609 1.775 6.383 1.00 97.81 85 GLU A O 1
ATOM 662 N N . PHE A 1 86 ? 2.256 3.548 6.692 1.00 98.69 86 PHE A N 1
ATOM 663 C CA . PHE A 1 86 ? 1.076 2.770 7.055 1.00 98.69 86 PHE A CA 1
ATOM 664 C C . PHE A 1 86 ? 0.640 1.833 5.922 1.00 98.69 86 PHE A C 1
ATOM 666 O O . PHE A 1 86 ? 0.363 0.660 6.166 1.00 98.69 86 PHE A O 1
ATOM 673 N N . GLN A 1 87 ? 0.630 2.316 4.673 1.00 98.44 87 GLN A N 1
ATOM 674 C CA . GLN A 1 87 ? 0.302 1.492 3.505 1.00 98.44 87 GLN A CA 1
ATOM 675 C C . GLN A 1 87 ? 1.263 0.316 3.349 1.00 98.44 87 GLN A C 1
ATOM 677 O O . GLN A 1 87 ? 0.826 -0.820 3.172 1.00 98.44 87 GLN A O 1
ATOM 682 N N . ARG A 1 88 ? 2.567 0.563 3.490 1.00 98.38 88 ARG A N 1
ATOM 683 C CA . ARG A 1 88 ? 3.579 -0.493 3.422 1.00 98.38 88 ARG A CA 1
ATOM 684 C C . ARG A 1 88 ? 3.440 -1.496 4.566 1.00 98.38 88 ARG A C 1
ATOM 686 O O . ARG A 1 88 ? 3.478 -2.702 4.331 1.00 98.38 88 ARG A O 1
ATOM 693 N N . ALA A 1 89 ? 3.231 -1.013 5.792 1.00 98.44 89 ALA A N 1
ATOM 694 C CA . ALA A 1 89 ? 3.002 -1.861 6.960 1.00 98.44 89 ALA A CA 1
ATOM 695 C C . ALA A 1 89 ? 1.762 -2.750 6.781 1.00 98.44 89 ALA A C 1
ATOM 697 O O . ALA A 1 89 ? 1.786 -3.923 7.148 1.00 98.44 89 ALA A O 1
ATOM 698 N N . ALA A 1 90 ? 0.702 -2.225 6.164 1.00 98.62 90 ALA A N 1
ATOM 699 C CA . ALA A 1 90 ? -0.511 -2.978 5.885 1.00 98.62 90 ALA A CA 1
ATOM 700 C C . ALA A 1 90 ? -0.252 -4.193 4.981 1.00 98.62 90 ALA A C 1
ATOM 702 O O . ALA A 1 90 ? -0.732 -5.290 5.272 1.00 98.62 90 ALA A O 1
ATOM 703 N N . VAL A 1 91 ? 0.548 -4.024 3.925 1.00 98.56 91 VAL A N 1
ATOM 704 C CA . VAL A 1 91 ? 0.919 -5.120 3.012 1.00 98.56 91 VAL A CA 1
ATOM 705 C C . VAL A 1 91 ? 1.724 -6.190 3.755 1.00 98.56 91 VAL A C 1
ATOM 707 O O . VAL A 1 91 ? 1.440 -7.380 3.626 1.00 98.56 91 VAL A O 1
ATOM 710 N N . TRP A 1 92 ? 2.662 -5.778 4.613 1.00 98.44 92 TRP A N 1
ATOM 711 C CA . TRP A 1 92 ? 3.397 -6.696 5.489 1.00 98.44 92 TRP A CA 1
ATOM 712 C C . TRP A 1 92 ? 2.484 -7.466 6.451 1.00 98.44 92 TRP A C 1
ATOM 714 O O . TRP A 1 92 ? 2.680 -8.666 6.645 1.00 98.44 92 TRP A O 1
ATOM 724 N N . VAL A 1 93 ? 1.465 -6.817 7.025 1.00 98.19 93 VAL A N 1
ATOM 725 C CA . VAL A 1 93 ? 0.471 -7.482 7.885 1.00 98.19 93 VAL A CA 1
ATOM 726 C C . VAL A 1 93 ? -0.296 -8.549 7.107 1.00 98.19 93 VAL A C 1
ATOM 728 O O . VAL A 1 93 ? -0.432 -9.670 7.595 1.00 98.19 93 VAL A O 1
ATOM 731 N N . VAL A 1 94 ? -0.756 -8.251 5.889 1.00 97.62 94 VAL A N 1
ATOM 732 C CA . VAL A 1 94 ? -1.444 -9.252 5.058 1.00 97.62 94 VAL A CA 1
ATOM 733 C C . VAL A 1 94 ? -0.513 -10.407 4.703 1.00 97.62 94 VAL A C 1
ATOM 735 O O . VAL A 1 94 ? -0.898 -11.561 4.878 1.00 97.62 94 VAL A O 1
ATOM 738 N N . ALA A 1 95 ? 0.721 -10.132 4.275 1.00 97.19 95 ALA A N 1
ATOM 739 C CA . ALA A 1 95 ? 1.688 -11.185 3.970 1.00 97.19 95 ALA A CA 1
ATOM 740 C C . ALA A 1 95 ? 1.985 -12.071 5.189 1.00 97.19 95 ALA A C 1
ATOM 742 O O . ALA A 1 95 ? 2.047 -13.294 5.068 1.00 97.19 95 ALA A O 1
ATOM 743 N N . PHE A 1 96 ? 2.100 -11.483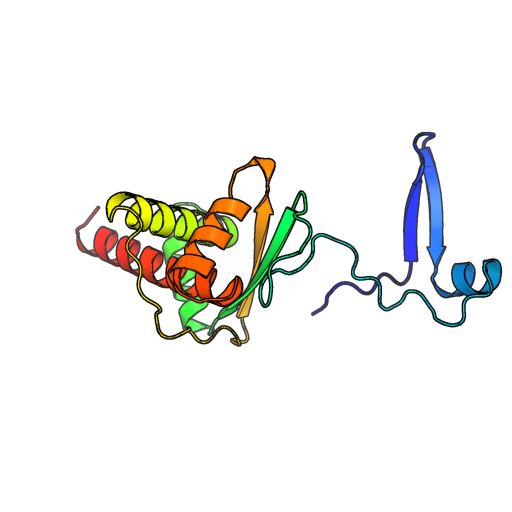 6.383 1.00 96.56 96 PHE A N 1
ATOM 744 C CA . PHE A 1 96 ? 2.223 -12.240 7.628 1.00 96.56 96 PHE A CA 1
ATOM 745 C C . PHE A 1 96 ? 1.023 -13.172 7.854 1.00 96.56 96 PHE A C 1
ATOM 747 O O . PHE A 1 96 ? 1.217 -14.355 8.132 1.00 96.56 96 PHE A O 1
ATOM 754 N N . LEU A 1 97 ? -0.208 -12.680 7.677 1.00 94.75 97 LEU A N 1
ATOM 755 C CA . LEU A 1 97 ? -1.424 -13.489 7.822 1.00 94.75 97 LEU A CA 1
ATOM 756 C C . LEU A 1 97 ? -1.509 -14.616 6.780 1.00 94.75 97 LEU A C 1
ATOM 758 O O . LEU A 1 97 ? -1.894 -15.733 7.124 1.00 94.75 97 LEU A O 1
ATOM 762 N N . VAL A 1 98 ? -1.100 -14.358 5.536 1.00 93.56 98 VAL A N 1
ATOM 763 C CA . VAL A 1 98 ? -1.005 -15.381 4.479 1.00 93.56 98 VAL A CA 1
ATOM 764 C C . VAL A 1 98 ? 0.033 -16.446 4.835 1.00 93.56 98 VAL A C 1
ATOM 766 O O . VAL A 1 98 ? -0.204 -17.640 4.671 1.00 93.56 98 VAL A O 1
ATOM 769 N N . ASN A 1 99 ? 1.181 -16.047 5.379 1.00 93.31 99 ASN A N 1
ATOM 770 C CA . ASN A 1 99 ? 2.190 -17.007 5.820 1.00 93.31 99 ASN A CA 1
ATOM 771 C C . ASN A 1 99 ? 1.689 -17.847 7.010 1.00 93.31 99 ASN A C 1
ATOM 773 O O . ASN A 1 99 ? 1.956 -19.048 7.063 1.00 93.31 99 ASN A O 1
ATOM 777 N N . LEU A 1 100 ? 0.897 -17.263 7.918 1.00 93.62 100 LEU A N 1
ATOM 778 C CA . LEU A 1 100 ? 0.234 -18.007 8.996 1.00 93.62 100 LEU A CA 1
ATOM 779 C C . LEU A 1 100 ? -0.823 -19.001 8.489 1.00 93.62 100 LEU A C 1
ATOM 781 O O . LEU A 1 100 ? -1.010 -20.041 9.118 1.00 93.62 100 LEU A O 1
ATOM 785 N N . SER A 1 101 ? -1.493 -18.724 7.364 1.00 90.50 101 SER A N 1
ATOM 786 C CA . SER A 1 101 ? -2.462 -19.651 6.756 1.00 90.50 101 SER A CA 1
ATOM 787 C C . SER A 1 101 ? -1.808 -20.808 5.985 1.00 90.50 101 SER A C 1
ATOM 789 O O . SER A 1 101 ? -2.511 -21.627 5.393 1.00 90.50 101 SER A O 1
ATOM 791 N N . GLY A 1 102 ? -0.471 -20.891 5.971 1.00 89.00 102 GLY A N 1
ATOM 792 C CA . GLY A 1 102 ? 0.272 -21.854 5.158 1.00 89.00 102 GLY A CA 1
ATOM 793 C C . GLY A 1 102 ? 0.299 -21.494 3.669 1.00 89.00 102 GLY A C 1
ATOM 794 O O . GLY A 1 102 ? 0.470 -22.379 2.834 1.00 89.00 102 GLY A O 1
ATOM 795 N N . GLY A 1 103 ? 0.095 -20.217 3.328 1.00 83.69 103 GLY A N 1
ATOM 796 C CA . GLY A 1 103 ? 0.071 -19.723 1.948 1.00 83.69 103 GLY A CA 1
ATOM 797 C C . GLY A 1 103 ? -1.264 -19.927 1.229 1.00 83.69 103 GLY A C 1
ATOM 798 O O . GLY A 1 103 ? -1.393 -19.555 0.063 1.00 83.69 103 GLY A O 1
ATOM 799 N N . ALA A 1 104 ? -2.269 -20.494 1.904 1.00 83.88 104 ALA A N 1
ATOM 800 C CA . ALA A 1 104 ? -3.596 -20.672 1.333 1.00 83.88 104 ALA A CA 1
ATOM 801 C C . ALA A 1 104 ? -4.281 -19.309 1.157 1.00 83.88 104 ALA A C 1
ATOM 803 O O . ALA A 1 104 ? -4.549 -18.599 2.130 1.00 83.88 104 ALA A O 1
ATOM 804 N N . THR A 1 105 ? -4.570 -18.967 -0.095 1.00 87.81 105 THR A N 1
ATOM 805 C CA . THR A 1 105 ? -5.258 -17.744 -0.515 1.00 87.81 105 THR A CA 1
ATOM 806 C C . THR A 1 105 ? -6.284 -18.092 -1.588 1.00 87.81 105 THR A C 1
ATOM 808 O O . THR A 1 105 ? -6.155 -19.098 -2.285 1.00 87.81 105 THR A O 1
ATOM 811 N N . ASN A 1 106 ? -7.338 -17.286 -1.676 1.00 88.19 106 ASN A N 1
ATOM 812 C CA . ASN A 1 106 ? -8.313 -17.347 -2.757 1.00 88.19 106 ASN A CA 1
ATOM 813 C C . ASN A 1 106 ? -8.424 -15.946 -3.355 1.00 88.19 106 ASN A C 1
ATOM 815 O O . ASN A 1 106 ? -8.309 -14.985 -2.590 1.00 88.19 106 ASN A O 1
ATOM 819 N N . PRO A 1 107 ? -8.697 -15.815 -4.662 1.00 90.25 107 PRO A N 1
ATOM 820 C CA . PRO A 1 107 ? -8.975 -14.519 -5.254 1.00 90.25 107 PRO A CA 1
ATOM 821 C C . PRO A 1 107 ? -10.087 -13.779 -4.510 1.00 90.25 107 PRO A C 1
ATOM 823 O O . PRO A 1 107 ? -11.038 -14.395 -4.020 1.00 90.25 107 PRO A O 1
ATOM 826 N N . VAL A 1 108 ? -9.958 -12.460 -4.439 1.00 92.44 108 VAL A N 1
ATOM 827 C CA . VAL A 1 108 ? -10.954 -11.566 -3.832 1.00 92.44 108 VAL A CA 1
ATOM 828 C C . VAL A 1 108 ? -11.449 -10.569 -4.865 1.00 92.44 108 VAL A C 1
ATOM 830 O O . VAL A 1 108 ? -10.786 -10.325 -5.872 1.00 92.44 108 VAL A O 1
ATOM 833 N N . ASP 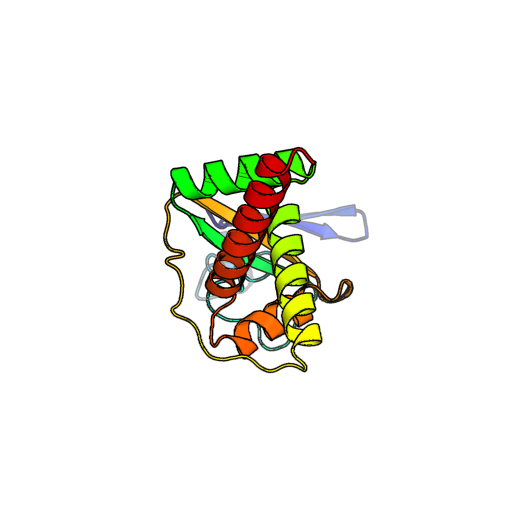A 1 109 ? -12.610 -9.975 -4.604 1.00 93.50 109 ASP A N 1
ATOM 834 C CA . ASP A 1 109 ? -13.097 -8.874 -5.425 1.00 93.50 109 ASP A CA 1
ATOM 835 C C . ASP A 1 109 ? -12.146 -7.679 -5.298 1.00 93.50 109 ASP A C 1
ATOM 837 O O . ASP A 1 109 ? -11.852 -7.204 -4.196 1.00 93.50 109 ASP A O 1
ATOM 841 N N . ALA A 1 110 ? -11.653 -7.203 -6.441 1.00 92.31 110 ALA A N 1
ATOM 842 C CA . ALA A 1 110 ? -10.726 -6.086 -6.493 1.00 92.31 110 ALA A CA 1
ATOM 843 C C . ALA A 1 110 ? -11.397 -4.796 -5.977 1.00 92.31 110 ALA A C 1
ATOM 845 O O . ALA A 1 110 ? -12.489 -4.441 -6.438 1.00 92.31 110 ALA A O 1
ATOM 846 N N . PRO A 1 111 ? -10.766 -4.063 -5.041 1.00 92.62 111 PRO A N 1
ATOM 847 C CA . PRO A 1 111 ? -11.288 -2.786 -4.580 1.00 92.62 111 PRO A CA 1
ATOM 848 C C . PRO A 1 111 ? -11.169 -1.717 -5.672 1.00 92.62 111 PRO A C 1
ATOM 850 O O . PRO A 1 111 ? -10.305 -1.770 -6.547 1.00 92.62 111 PRO A O 1
ATOM 853 N N . VAL A 1 112 ? -12.007 -0.683 -5.589 1.00 93.56 112 VAL A N 1
ATOM 854 C CA . VAL A 1 112 ? -11.904 0.480 -6.477 1.00 93.56 112 VAL A CA 1
ATOM 855 C C . VAL A 1 112 ? -10.693 1.324 -6.072 1.00 93.56 112 VAL A C 1
ATOM 857 O O . VAL A 1 112 ? -10.640 1.837 -4.960 1.00 93.56 112 VAL A O 1
ATOM 860 N N . VAL A 1 113 ? -9.748 1.507 -6.998 1.00 96.06 113 VAL A N 1
ATOM 861 C CA . VAL A 1 113 ? -8.490 2.257 -6.777 1.00 96.06 113 VAL A CA 1
ATOM 862 C C . VAL A 1 113 ? -8.373 3.528 -7.625 1.00 96.06 113 VAL A C 1
ATOM 864 O O . VAL A 1 113 ? -7.290 4.086 -7.808 1.00 96.06 113 VAL A O 1
ATOM 867 N N . THR A 1 114 ? -9.496 3.992 -8.176 1.00 94.38 114 THR A N 1
ATOM 868 C CA . THR A 1 114 ? -9.578 5.147 -9.088 1.00 94.38 114 THR A CA 1
ATOM 869 C C . THR A 1 114 ? -10.049 6.429 -8.400 1.00 94.38 114 THR A C 1
ATOM 871 O O . THR A 1 114 ? -10.515 7.347 -9.076 1.00 94.38 114 THR A O 1
ATOM 874 N N . GLY A 1 115 ? -9.991 6.489 -7.068 1.00 95.00 115 GLY A N 1
ATOM 875 C CA . GLY A 1 115 ? -10.395 7.670 -6.309 1.00 95.00 115 GLY A CA 1
ATOM 876 C C . GLY A 1 115 ? -9.543 8.911 -6.614 1.00 95.00 115 GLY A C 1
ATOM 877 O O . GLY A 1 115 ? -8.442 8.812 -7.165 1.00 95.00 115 GLY A O 1
ATOM 878 N N . SER A 1 116 ? -10.069 10.095 -6.287 1.00 96.06 116 SER A N 1
ATOM 879 C CA . SER A 1 116 ? -9.401 11.375 -6.566 1.00 96.06 116 SER A CA 1
ATOM 880 C C . SER A 1 116 ? -8.154 11.589 -5.713 1.00 96.06 116 SER A C 1
ATOM 882 O O . SER A 1 116 ? -7.201 12.219 -6.175 1.00 96.06 116 SER A O 1
ATOM 884 N N . GLU A 1 117 ? -8.146 11.041 -4.498 1.00 96.81 117 GLU A N 1
ATOM 885 C CA . GLU A 1 117 ? -7.065 11.215 -3.541 1.00 96.81 117 GLU A CA 1
ATOM 886 C C . GLU A 1 117 ? -5.957 10.196 -3.795 1.00 96.81 117 GLU A C 1
ATOM 888 O O . GLU A 1 117 ? -6.066 9.021 -3.443 1.00 96.81 117 GLU A O 1
ATOM 893 N N . LYS A 1 118 ? -4.877 10.639 -4.441 1.00 96.19 118 LYS A N 1
ATOM 894 C CA . LYS A 1 118 ? -3.768 9.764 -4.830 1.00 96.19 118 LYS A CA 1
ATOM 895 C C . LYS A 1 118 ? -2.675 9.753 -3.774 1.00 96.19 118 LYS A C 1
ATOM 897 O O . LYS A 1 118 ? -2.094 10.792 -3.469 1.00 96.19 118 LYS A O 1
ATOM 902 N N . VAL A 1 119 ? -2.329 8.562 -3.299 1.00 96.19 119 VAL A N 1
ATOM 903 C CA . VAL A 1 119 ? -1.169 8.344 -2.427 1.00 96.19 119 VAL A CA 1
ATOM 904 C C . VAL A 1 119 ? -0.173 7.442 -3.137 1.00 96.19 119 VAL A C 1
ATOM 906 O O . VAL A 1 119 ? -0.547 6.397 -3.668 1.00 96.19 119 VAL A O 1
ATOM 909 N N . THR A 1 120 ? 1.094 7.853 -3.137 1.00 96.81 120 THR A N 1
ATOM 910 C CA . THR A 1 120 ? 2.198 7.126 -3.768 1.00 96.81 120 THR A CA 1
ATOM 911 C C . THR A 1 120 ? 3.142 6.581 -2.707 1.00 96.81 120 THR A C 1
ATOM 913 O O . THR A 1 120 ? 3.696 7.353 -1.922 1.00 96.81 120 THR A O 1
ATOM 916 N N . THR A 1 121 ? 3.376 5.271 -2.734 1.00 97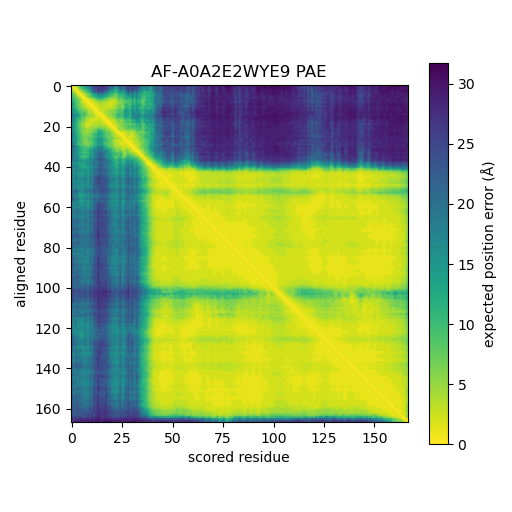.88 121 THR A N 1
ATOM 917 C CA . THR A 1 121 ? 4.218 4.569 -1.756 1.00 97.88 121 THR A CA 1
ATOM 918 C C . THR A 1 121 ? 5.356 3.836 -2.442 1.00 97.88 121 THR A C 1
ATOM 920 O O . THR A 1 121 ? 5.143 3.150 -3.435 1.00 97.88 121 THR A O 1
ATOM 923 N N . ALA A 1 122 ? 6.574 4.004 -1.926 1.00 96.50 122 ALA A N 1
ATOM 924 C CA . ALA A 1 122 ? 7.773 3.344 -2.435 1.00 96.50 122 ALA A CA 1
ATOM 925 C C . ALA A 1 122 ? 7.950 1.943 -1.829 1.00 96.50 122 ALA A C 1
ATOM 927 O O . ALA A 1 122 ? 7.765 1.765 -0.621 1.00 96.50 122 ALA A O 1
ATOM 928 N N . TYR A 1 123 ? 8.355 0.992 -2.673 1.00 97.06 123 TYR A N 1
ATOM 929 C CA . TYR A 1 123 ? 8.659 -0.398 -2.335 1.00 97.06 123 TYR A CA 1
ATOM 930 C C . TYR A 1 123 ? 10.069 -0.738 -2.828 1.00 97.06 123 TYR A C 1
ATOM 932 O O . TYR A 1 123 ? 10.363 -0.685 -4.027 1.00 97.06 123 TYR A O 1
ATOM 940 N N . PHE A 1 124 ? 10.944 -1.095 -1.890 1.00 95.25 124 PHE A N 1
ATOM 941 C CA . PHE A 1 124 ? 12.360 -1.346 -2.149 1.00 95.25 124 PHE A CA 1
ATOM 942 C C . PHE A 1 124 ? 12.665 -2.843 -2.175 1.00 95.25 124 PHE A C 1
ATOM 944 O O . PHE A 1 124 ? 12.320 -3.570 -1.240 1.00 95.25 124 PHE A O 1
ATOM 951 N N . ALA A 1 125 ? 13.378 -3.301 -3.207 1.00 94.19 125 ALA A N 1
ATOM 952 C CA . ALA A 1 125 ? 13.798 -4.698 -3.320 1.00 94.19 125 ALA A CA 1
ATOM 953 C C . ALA A 1 125 ? 14.685 -5.114 -2.133 1.00 94.19 125 ALA A C 1
ATOM 955 O O . ALA A 1 125 ? 14.463 -6.151 -1.512 1.00 94.19 125 ALA A O 1
ATOM 956 N N . ALA A 1 126 ? 15.638 -4.254 -1.753 1.00 92.56 126 ALA A N 1
ATOM 957 C CA . ALA A 1 126 ? 16.584 -4.510 -0.664 1.00 92.56 126 ALA A CA 1
ATOM 958 C C . ALA A 1 126 ? 15.925 -4.666 0.723 1.00 92.56 126 ALA A C 1
ATOM 960 O O . ALA A 1 126 ? 16.529 -5.255 1.617 1.00 92.56 126 ALA A O 1
ATOM 961 N N . ALA A 1 127 ? 14.706 -4.147 0.905 1.00 92.56 127 ALA A N 1
ATOM 962 C CA . ALA A 1 127 ? 13.940 -4.269 2.145 1.00 92.56 127 ALA A CA 1
ATOM 963 C C . ALA A 1 127 ? 12.956 -5.456 2.135 1.00 92.56 127 ALA A C 1
ATOM 965 O O . ALA A 1 127 ? 12.278 -5.692 3.130 1.00 92.56 127 ALA A O 1
ATOM 966 N N . GLY A 1 128 ? 12.850 -6.194 1.022 1.00 96.00 128 GLY A N 1
ATOM 967 C CA . GLY A 1 128 ? 11.849 -7.250 0.834 1.00 96.00 128 GLY A CA 1
ATOM 968 C C . GLY A 1 128 ? 10.432 -6.734 0.554 1.00 96.00 128 GLY A C 1
ATOM 969 O O . GLY A 1 128 ? 9.531 -7.535 0.318 1.00 96.00 128 GLY A O 1
ATOM 970 N N . ASP A 1 129 ? 10.232 -5.412 0.520 1.00 97.56 129 ASP A N 1
ATOM 971 C CA . ASP A 1 129 ? 8.925 -4.776 0.325 1.00 97.56 129 ASP A CA 1
ATOM 972 C C . ASP A 1 129 ? 8.268 -5.204 -0.996 1.00 97.56 129 ASP A C 1
ATOM 974 O O . ASP A 1 129 ? 7.064 -5.453 -1.040 1.00 97.56 129 ASP A O 1
ATOM 978 N N . GLN A 1 130 ? 9.060 -5.314 -2.069 1.00 97.88 130 GLN A N 1
ATOM 979 C CA . GLN A 1 130 ? 8.561 -5.721 -3.385 1.00 97.88 130 GLN A CA 1
ATOM 980 C C . GLN A 1 130 ? 8.079 -7.169 -3.391 1.00 97.88 130 GLN A C 1
ATOM 982 O O . GLN A 1 130 ? 6.957 -7.445 -3.797 1.00 97.88 130 GLN A O 1
ATOM 987 N N . GLN A 1 131 ? 8.886 -8.082 -2.844 1.00 96.88 131 GLN A N 1
ATOM 988 C CA . GLN A 1 131 ? 8.526 -9.495 -2.740 1.00 96.88 131 GLN A CA 1
ATOM 989 C C . GLN A 1 131 ? 7.221 -9.678 -1.957 1.00 96.88 131 GLN A C 1
ATOM 991 O O . GLN A 1 131 ? 6.369 -10.474 -2.340 1.00 96.88 131 GLN A O 1
ATOM 996 N N . VAL A 1 132 ? 7.060 -8.929 -0.866 1.00 97.69 132 VAL A N 1
ATOM 997 C CA . VAL A 1 132 ? 5.866 -8.967 -0.019 1.00 97.69 132 VAL A CA 1
ATOM 998 C C . VAL A 1 132 ? 4.636 -8.425 -0.749 1.00 97.69 132 VAL A C 1
ATOM 1000 O O . VAL A 1 132 ? 3.585 -9.063 -0.724 1.00 97.69 132 VAL A O 1
ATOM 1003 N N . MET A 1 133 ? 4.762 -7.296 -1.447 1.00 98.25 133 MET A N 1
ATOM 1004 C CA . MET A 1 133 ? 3.683 -6.744 -2.271 1.00 98.25 133 MET A CA 1
ATOM 1005 C C . MET A 1 133 ? 3.272 -7.700 -3.396 1.00 98.25 133 MET A C 1
ATOM 1007 O O . MET A 1 133 ? 2.086 -7.986 -3.556 1.00 98.25 133 MET A O 1
ATOM 1011 N N . GLU A 1 134 ? 4.237 -8.235 -4.140 1.00 97.50 134 GLU A N 1
ATOM 1012 C CA . GLU A 1 134 ? 3.986 -9.169 -5.239 1.00 97.50 134 GLU A CA 1
ATOM 1013 C C . GLU A 1 134 ? 3.392 -10.495 -4.739 1.00 97.50 134 GLU A C 1
ATOM 1015 O O . GLU A 1 134 ? 2.498 -11.041 -5.384 1.00 97.50 134 GLU A O 1
ATOM 1020 N N . GLN A 1 135 ? 3.802 -10.984 -3.559 1.00 96.31 135 GLN A N 1
ATOM 1021 C CA . GLN A 1 135 ? 3.194 -12.154 -2.914 1.00 96.31 135 GLN A CA 1
ATOM 1022 C C . GLN A 1 135 ? 1.711 -11.919 -2.604 1.00 96.31 135 GLN A C 1
ATOM 1024 O O . GLN A 1 135 ? 0.881 -12.784 -2.891 1.00 96.31 135 GLN A O 1
ATOM 1029 N N . VAL A 1 136 ? 1.370 -10.773 -2.004 1.00 97.62 136 VAL A N 1
ATOM 1030 C CA . VAL A 1 136 ? -0.023 -10.433 -1.674 1.00 97.62 136 VAL A CA 1
ATOM 1031 C C . VAL A 1 136 ? -0.846 -10.295 -2.953 1.00 97.62 136 VAL A C 1
ATOM 1033 O O . VAL A 1 136 ? -1.910 -10.901 -3.068 1.00 97.62 136 VAL A O 1
ATOM 1036 N N . ALA A 1 137 ? -0.332 -9.557 -3.935 1.00 97.75 137 ALA A N 1
ATOM 1037 C CA . ALA A 1 137 ? -0.996 -9.364 -5.214 1.00 97.75 137 ALA A CA 1
ATOM 1038 C C . ALA A 1 137 ? -1.254 -10.696 -5.937 1.00 97.75 137 ALA A C 1
ATOM 1040 O O . ALA A 1 137 ? -2.390 -10.985 -6.312 1.00 97.75 137 ALA A O 1
ATOM 1041 N N . ALA A 1 138 ? -0.240 -11.560 -6.043 1.00 95.62 138 ALA A N 1
ATOM 1042 C CA . ALA A 1 138 ? -0.372 -12.868 -6.676 1.00 95.62 138 ALA A CA 1
ATOM 1043 C C . ALA A 1 138 ? -1.333 -13.800 -5.921 1.00 95.62 138 ALA A C 1
ATOM 1045 O O . ALA A 1 138 ? -2.152 -14.466 -6.553 1.00 95.62 138 ALA A O 1
ATOM 1046 N N . GLY A 1 139 ? -1.270 -13.831 -4.584 1.00 94.44 139 GLY A N 1
ATOM 1047 C CA . GLY A 1 139 ? -2.132 -14.693 -3.767 1.00 94.44 139 GLY A CA 1
ATOM 1048 C C . GLY A 1 139 ? -3.621 -14.368 -3.913 1.00 94.44 139 GLY A C 1
ATOM 1049 O O . GLY A 1 139 ? -4.463 -15.264 -3.938 1.00 94.44 139 GLY A O 1
ATOM 1050 N N . PHE A 1 140 ? -3.953 -13.086 -4.067 1.00 96.19 140 PHE A N 1
ATOM 1051 C CA . PHE A 1 140 ? -5.338 -12.626 -4.175 1.00 96.19 140 PHE A CA 1
ATOM 1052 C C . PHE A 1 140 ? -5.787 -12.302 -5.609 1.00 96.19 140 PHE A C 1
ATOM 1054 O O . PHE A 1 140 ? -6.942 -11.928 -5.805 1.00 96.19 140 PHE A O 1
ATOM 1061 N N . GLY A 1 141 ? -4.918 -12.475 -6.612 1.00 96.12 141 GLY A N 1
ATOM 1062 C CA . GLY A 1 141 ? -5.232 -12.184 -8.015 1.00 96.12 141 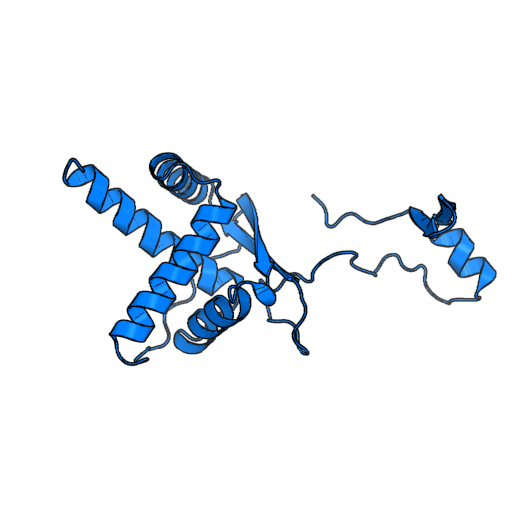GLY A CA 1
ATOM 1063 C C . GLY A 1 141 ? -5.447 -10.694 -8.302 1.00 96.12 141 GLY A C 1
ATOM 1064 O O . GLY A 1 141 ? -6.330 -10.348 -9.081 1.00 96.12 141 GLY A O 1
ATOM 1065 N N . LEU A 1 142 ? -4.664 -9.829 -7.655 1.00 97.75 142 LEU A N 1
ATOM 1066 C CA . LEU A 1 142 ? -4.779 -8.368 -7.689 1.00 97.75 142 LEU A CA 1
ATOM 1067 C C . LEU A 1 142 ? -3.569 -7.730 -8.391 1.00 97.75 142 LEU A C 1
ATOM 1069 O O . LEU A 1 142 ? -2.500 -8.336 -8.475 1.00 97.75 142 LEU A O 1
ATOM 1073 N N . ASN A 1 143 ? -3.704 -6.482 -8.847 1.00 97.81 143 ASN A N 1
ATOM 1074 C CA . ASN A 1 143 ? -2.547 -5.639 -9.186 1.00 97.81 143 ASN A CA 1
ATOM 1075 C C . ASN A 1 143 ? -1.964 -4.929 -7.944 1.00 97.81 143 ASN A C 1
ATOM 1077 O O . ASN A 1 143 ? -2.467 -5.076 -6.829 1.00 97.81 143 ASN A O 1
ATOM 1081 N N . GLY A 1 144 ? -0.886 -4.155 -8.118 1.00 98.06 144 GLY A N 1
ATOM 1082 C CA . GLY A 1 144 ? -0.199 -3.491 -7.006 1.00 98.06 144 GLY A CA 1
ATOM 1083 C C . GLY A 1 144 ? -1.070 -2.483 -6.247 1.00 98.06 144 GLY A C 1
ATOM 1084 O O . GLY A 1 144 ? -1.044 -2.454 -5.016 1.00 98.06 144 GLY A O 1
ATOM 1085 N N . ALA A 1 145 ? -1.873 -1.677 -6.951 1.00 98.44 145 ALA A N 1
ATOM 1086 C CA . ALA A 1 145 ? -2.754 -0.700 -6.309 1.00 98.44 145 ALA A CA 1
ATOM 1087 C C . ALA A 1 145 ? -3.902 -1.382 -5.550 1.00 98.44 145 ALA A C 1
ATOM 1089 O O . ALA A 1 145 ? -4.218 -0.997 -4.424 1.00 98.44 145 ALA A O 1
ATOM 1090 N N . GLU A 1 146 ? -4.501 -2.416 -6.140 1.00 98.56 146 GLU A N 1
ATOM 1091 C CA . GLU A 1 146 ? -5.564 -3.212 -5.524 1.00 98.56 146 GLU A CA 1
ATOM 1092 C C . GLU A 1 146 ? -5.063 -3.966 -4.287 1.00 98.56 146 GLU A C 1
ATOM 1094 O O . GLU A 1 146 ? -5.699 -3.909 -3.234 1.00 98.56 146 GLU A O 1
ATOM 1099 N N . ALA A 1 147 ? -3.896 -4.610 -4.377 1.00 98.38 147 ALA A N 1
ATOM 1100 C CA . ALA A 1 147 ? -3.265 -5.299 -3.255 1.00 98.38 147 ALA A CA 1
ATOM 1101 C C . ALA A 1 147 ? -2.954 -4.336 -2.098 1.00 98.38 147 ALA A C 1
ATOM 1103 O O . ALA A 1 147 ? -3.226 -4.653 -0.933 1.00 98.38 147 ALA A O 1
ATOM 1104 N N . GLN A 1 148 ? -2.451 -3.133 -2.407 1.00 98.44 148 GLN A N 1
ATOM 1105 C CA . GLN A 1 148 ? -2.249 -2.086 -1.408 1.00 98.44 148 GLN A CA 1
ATOM 1106 C C . GLN A 1 148 ? -3.578 -1.667 -0.765 1.00 98.44 148 GLN A C 1
ATOM 1108 O O . GLN A 1 148 ? -3.664 -1.593 0.459 1.00 98.44 148 GLN A O 1
ATOM 1113 N N . ALA A 1 149 ? -4.619 -1.421 -1.564 1.00 98.25 149 ALA A N 1
ATOM 1114 C CA . ALA A 1 149 ? -5.926 -1.001 -1.068 1.00 98.25 149 ALA A CA 1
ATOM 1115 C C . ALA A 1 149 ? -6.568 -2.045 -0.140 1.00 98.25 149 ALA A C 1
ATOM 1117 O O . ALA A 1 149 ? -6.941 -1.692 0.978 1.00 98.25 149 ALA A O 1
ATOM 1118 N N . VAL A 1 150 ? -6.612 -3.325 -0.536 1.00 97.38 150 VAL A N 1
ATOM 1119 C CA . VAL A 1 150 ? -7.126 -4.415 0.320 1.00 97.38 150 VAL A CA 1
ATOM 1120 C C . VAL A 1 150 ? -6.369 -4.473 1.645 1.00 97.38 150 VAL A C 1
ATOM 1122 O O . VAL A 1 150 ? -6.977 -4.544 2.717 1.00 97.38 150 VAL A O 1
ATOM 1125 N N . SER A 1 151 ? -5.038 -4.407 1.578 1.00 98.31 151 SER A N 1
ATOM 1126 C CA . SER A 1 151 ? -4.190 -4.480 2.766 1.00 98.31 151 SER A CA 1
ATOM 1127 C C . SER A 1 151 ? -4.466 -3.328 3.726 1.00 98.31 151 SER A C 1
ATOM 1129 O O . SER A 1 151 ? -4.644 -3.532 4.929 1.00 98.31 151 SER A O 1
ATOM 1131 N N . VAL A 1 152 ? -4.562 -2.115 3.186 1.00 98.31 152 VAL A N 1
ATOM 1132 C CA . VAL A 1 152 ? -4.851 -0.893 3.938 1.00 98.31 152 VAL A CA 1
ATOM 1133 C C . VAL A 1 152 ? -6.222 -0.954 4.599 1.00 98.31 152 VAL A C 1
ATOM 1135 O O . VAL A 1 152 ? -6.324 -0.636 5.783 1.00 98.31 152 VAL A O 1
ATOM 1138 N N . THR A 1 153 ? -7.256 -1.409 3.889 1.00 97.31 153 THR A N 1
ATOM 1139 C CA . THR A 1 153 ? -8.598 -1.587 4.461 1.00 97.31 153 THR A CA 1
ATOM 1140 C C . THR A 1 153 ? -8.568 -2.523 5.668 1.00 97.31 153 THR A C 1
ATOM 1142 O O . THR A 1 153 ? -9.157 -2.207 6.705 1.00 97.31 153 THR A O 1
ATOM 1145 N N . LEU A 1 154 ? -7.835 -3.640 5.578 1.00 96.88 154 LEU A N 1
ATOM 1146 C CA . LEU A 1 154 ? -7.677 -4.558 6.704 1.00 96.88 154 LEU A CA 1
ATOM 1147 C C . LEU A 1 154 ? -6.975 -3.885 7.890 1.00 96.88 154 LEU A C 1
ATOM 1149 O O . LEU A 1 154 ? -7.439 -4.009 9.023 1.00 96.88 154 LEU A O 1
ATOM 1153 N N . LEU A 1 155 ? -5.879 -3.159 7.655 1.00 98.38 155 LEU A N 1
ATOM 1154 C CA . LEU A 1 155 ? -5.147 -2.523 8.750 1.00 98.38 155 LEU A CA 1
ATOM 1155 C C . LEU A 1 155 ? -5.952 -1.391 9.406 1.00 98.38 155 LEU A C 1
ATOM 1157 O O . LEU A 1 155 ? -5.951 -1.286 10.632 1.00 98.38 155 LEU A O 1
ATOM 1161 N N . VAL A 1 156 ? -6.696 -0.594 8.628 1.00 98.25 156 VAL A N 1
ATOM 1162 C CA . VAL A 1 156 ? -7.640 0.405 9.166 1.00 98.25 156 VAL A CA 1
ATOM 1163 C C . VAL A 1 156 ? -8.673 -0.269 10.068 1.00 98.25 156 VAL A C 1
ATOM 1165 O O . VAL A 1 156 ? -8.908 0.201 11.183 1.00 98.25 156 VAL A O 1
ATOM 1168 N N . PHE A 1 157 ? -9.247 -1.395 9.633 1.00 97.56 157 PHE A N 1
ATOM 1169 C CA . PHE A 1 157 ? -10.190 -2.163 10.445 1.00 97.56 157 PHE A CA 1
ATOM 1170 C C . PHE A 1 157 ? -9.561 -2.651 11.760 1.00 97.56 157 PHE A C 1
ATOM 1172 O O . PHE A 1 157 ? -10.146 -2.465 12.829 1.00 97.56 157 PHE A O 1
ATOM 1179 N N . LEU A 1 158 ? -8.354 -3.223 11.707 1.00 96.75 158 LEU A N 1
ATOM 1180 C CA . LEU A 1 158 ? -7.643 -3.710 12.895 1.00 96.75 158 LEU A CA 1
ATOM 1181 C C . LEU A 1 158 ? -7.310 -2.578 13.880 1.00 96.75 158 LEU A C 1
ATOM 1183 O O . LEU A 1 158 ? -7.478 -2.750 15.088 1.00 96.75 158 LEU A O 1
ATOM 1187 N N . VAL A 1 159 ? -6.899 -1.409 13.379 1.00 97.06 159 VAL A N 1
ATOM 1188 C CA . VAL A 1 159 ? -6.678 -0.212 14.205 1.00 97.06 159 VAL A CA 1
ATOM 1189 C C . VAL A 1 159 ? -7.985 0.274 14.835 1.00 97.06 159 VAL A C 1
ATOM 1191 O O . VAL A 1 159 ? -8.015 0.589 16.025 1.00 97.06 159 VAL A O 1
ATOM 1194 N N . GLY A 1 160 ? -9.082 0.295 14.074 1.00 95.88 160 GLY A N 1
ATOM 1195 C CA . GLY A 1 160 ? -10.407 0.626 14.598 1.00 95.88 160 GLY A CA 1
ATOM 1196 C C . GLY A 1 160 ? -10.839 -0.311 15.730 1.00 95.88 160 GLY A C 1
ATOM 1197 O O . GLY A 1 160 ? -11.326 0.150 16.764 1.00 95.88 160 GLY A O 1
ATOM 1198 N N . LEU A 1 161 ? -10.588 -1.615 15.575 1.00 94.81 161 LEU A N 1
ATOM 1199 C CA . LEU A 1 161 ? -10.862 -2.619 16.603 1.00 94.81 161 LEU A CA 1
ATOM 1200 C C . LEU A 1 161 ? -10.005 -2.408 17.862 1.00 94.81 161 LEU A C 1
ATOM 1202 O O . LEU A 1 161 ? -10.529 -2.492 18.974 1.00 94.81 161 LEU A O 1
ATOM 1206 N N . ALA A 1 162 ? -8.712 -2.109 17.703 1.00 92.75 162 ALA A N 1
ATOM 1207 C CA . ALA A 1 162 ? -7.810 -1.832 18.823 1.00 92.75 162 ALA A CA 1
ATOM 1208 C C . ALA A 1 162 ? -8.276 -0.614 19.641 1.00 92.75 162 ALA A C 1
ATOM 1210 O O . ALA A 1 162 ? -8.429 -0.716 20.861 1.00 92.75 162 ALA A O 1
ATOM 1211 N N . ARG A 1 163 ? -8.632 0.479 18.952 1.00 91.12 163 ARG A N 1
ATOM 1212 C CA . ARG A 1 163 ? -9.171 1.700 19.570 1.00 91.12 163 ARG A CA 1
ATOM 1213 C C . ARG A 1 163 ? -10.468 1.443 20.335 1.00 91.12 163 ARG A C 1
ATOM 1215 O O . ARG A 1 163 ? -10.624 1.912 21.460 1.00 91.12 163 ARG A O 1
ATOM 1222 N N . ALA A 1 164 ? -11.395 0.681 19.750 1.00 89.75 164 ALA A N 1
ATOM 1223 C CA . ALA A 1 164 ? -12.659 0.337 20.402 1.00 89.75 164 ALA A CA 1
ATOM 1224 C C . ALA A 1 164 ? -12.457 -0.522 21.664 1.00 89.75 164 ALA A C 1
ATOM 1226 O O . ALA A 1 164 ? -13.230 -0.417 22.614 1.00 89.75 164 ALA A O 1
ATOM 1227 N N . ALA A 1 165 ? -11.401 -1.340 21.697 1.00 86.88 165 ALA A N 1
ATOM 1228 C CA . ALA A 1 165 ? -11.032 -2.147 22.855 1.00 86.88 165 ALA A CA 1
ATOM 1229 C C . ALA A 1 165 ? -10.312 -1.355 23.971 1.00 86.88 165 ALA A C 1
ATOM 1231 O O . ALA A 1 165 ? -9.969 -1.947 24.995 1.00 86.88 165 ALA A O 1
ATOM 1232 N N . GLY A 1 166 ? -10.086 -0.045 23.798 1.00 74.00 166 GLY A N 1
ATOM 1233 C CA . GLY A 1 166 ? -9.422 0.817 24.782 1.00 74.00 166 GLY A CA 1
ATOM 1234 C C . GLY A 1 166 ? -7.915 0.578 24.907 1.00 74.00 166 GLY A C 1
ATOM 1235 O O . GLY A 1 166 ? -7.359 0.821 25.979 1.00 74.00 166 GLY A O 1
ATOM 1236 N N . ARG A 1 167 ? -7.279 0.056 23.851 1.00 57.22 167 ARG A N 1
ATOM 1237 C CA . ARG A 1 167 ? -5.827 -0.131 23.766 1.00 57.22 167 ARG A CA 1
ATOM 1238 C C . ARG A 1 167 ? -5.191 0.899 22.849 1.00 57.22 167 ARG A C 1
ATOM 1240 O O . ARG A 1 167 ? -5.841 1.259 21.843 1.00 57.22 167 ARG A O 1
#

Mean predicted aligned error: 10.59 Å